Protein AF-A0A9N8JAG5-F1 (afdb_monomer)

Sequence (74 aa):
MDQNDSLSRLQGLQADLVAFSESRLLNVDRLWTELEDSIADFRKLLDRQSKSDKSRQALKAGTLVHSGEKRTAR

InterPro domains:
  IPR021827 Nucleoporin Nup186/Nup192/Nup205 [PF11894] (6-68)

Mean predicted aligned error: 13.9 Å

Nearest PDB structures (foldseek):
  5mdv-assembly1_Y  TM=6.908E-01  e=4.255E+00  Escherichia coli
  8a63-assembly1_2  TM=7.251E-01  e=6.346E+00  Listeria monocytogenes EGD-e
  3pip-assembly1_V  TM=5.836E-01  e=4.862E+00  Deinococcus radiodurans

Secondary structure (DSSP, 8-state):
--HHHHHHHHHHHHHHHHHHHTT--S-HHHHHHHHHHHHHHHHHHHHS-SS-HHHHHHHHTT----TT------

pLDDT: mean 72.28, std 16.99, range [41.84, 94.31]

Radius of gyration: 19.87 Å; Cα contacts (8 Å, |Δi|>4): 18; chains: 1; bounding box: 49×30×44 Å

Structure (mmCIF, N/CA/C/O backbone):
data_AF-A0A9N8JAG5-F1
#
_entry.id   AF-A0A9N8JAG5-F1
#
loop_
_atom_site.group_PDB
_atom_site.id
_atom_site.type_symbol
_atom_site.label_atom_id
_atom_site.label_alt_id
_atom_site.label_comp_id
_atom_site.label_asym_id
_atom_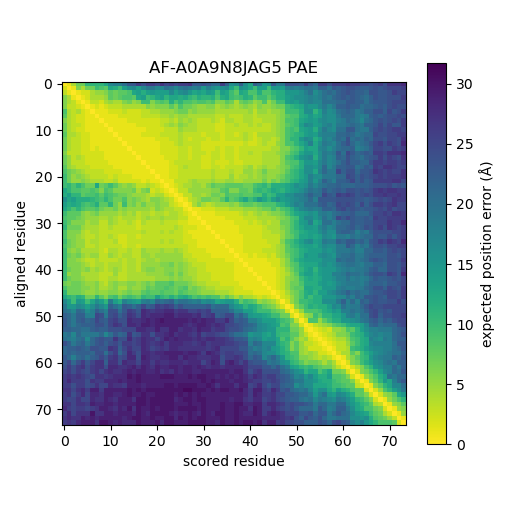site.label_entity_id
_atom_site.label_seq_id
_atom_site.pdbx_PDB_ins_code
_atom_site.Cartn_x
_atom_site.Cartn_y
_atom_site.Cartn_z
_atom_site.occupancy
_atom_site.B_iso_or_equiv
_atom_site.auth_seq_id
_atom_site.auth_comp_id
_atom_site.auth_asym_id
_atom_site.auth_atom_id
_atom_site.pdbx_PDB_model_num
ATOM 1 N N . MET A 1 1 ? 3.050 6.160 -16.407 1.00 53.31 1 MET A N 1
ATOM 2 C CA . MET A 1 1 ? 2.789 6.497 -14.996 1.00 53.31 1 MET A CA 1
ATOM 3 C C . MET A 1 1 ? 4.084 6.997 -14.428 1.00 53.31 1 MET A C 1
ATOM 5 O O . MET A 1 1 ? 5.080 6.278 -14.509 1.00 53.31 1 MET A O 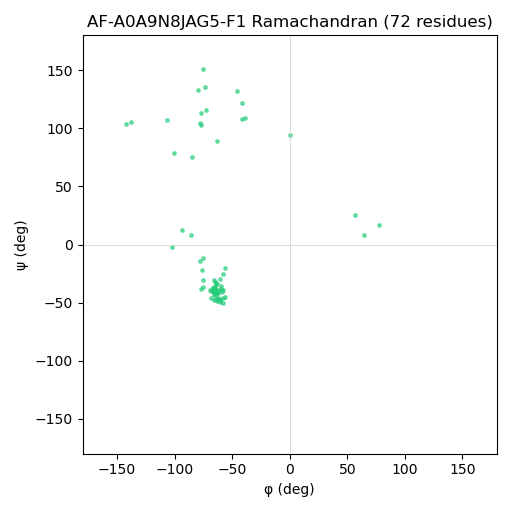1
ATOM 9 N N . ASP A 1 2 ? 4.075 8.239 -13.974 1.00 67.81 2 ASP A N 1
ATOM 10 C CA . ASP A 1 2 ? 5.287 8.932 -13.584 1.00 67.81 2 ASP A CA 1
ATOM 11 C C . ASP A 1 2 ? 5.765 8.404 -12.232 1.00 67.81 2 ASP A C 1
ATOM 13 O O . ASP A 1 2 ? 4.988 7.929 -11.408 1.00 67.81 2 ASP A O 1
ATOM 17 N N . GLN A 1 3 ? 7.074 8.454 -11.988 1.00 63.38 3 GLN A N 1
ATOM 18 C CA . GLN A 1 3 ? 7.652 7.964 -10.731 1.00 63.38 3 GLN A CA 1
ATOM 19 C C . GLN A 1 3 ? 7.077 8.657 -9.490 1.00 63.38 3 GLN A C 1
ATOM 21 O O . GLN A 1 3 ? 7.098 8.070 -8.410 1.00 63.38 3 GLN A O 1
ATOM 26 N N . ASN A 1 4 ? 6.588 9.886 -9.662 1.00 70.50 4 ASN A N 1
ATOM 27 C CA . ASN A 1 4 ? 5.926 10.656 -8.621 1.00 70.50 4 ASN A CA 1
ATOM 28 C C . ASN A 1 4 ? 4.562 10.042 -8.257 1.00 70.50 4 ASN A C 1
ATOM 30 O O . ASN A 1 4 ? 4.250 9.920 -7.077 1.00 70.50 4 ASN A O 1
ATOM 34 N N . ASP A 1 5 ? 3.814 9.552 -9.250 1.00 76.06 5 ASP A N 1
ATOM 35 C CA . ASP A 1 5 ? 2.503 8.923 -9.051 1.00 76.06 5 ASP A CA 1
ATOM 36 C C . ASP A 1 5 ? 2.623 7.609 -8.268 1.00 76.06 5 ASP A C 1
ATOM 38 O O . ASP A 1 5 ? 1.828 7.336 -7.370 1.00 76.06 5 ASP A O 1
ATOM 42 N N . SER A 1 6 ? 3.646 6.801 -8.575 1.00 78.31 6 SER A N 1
ATOM 43 C CA . SER A 1 6 ? 3.910 5.549 -7.852 1.00 78.31 6 SER A CA 1
ATOM 44 C C . SER A 1 6 ? 4.288 5.790 -6.388 1.00 78.31 6 SER A C 1
ATOM 46 O O . SER A 1 6 ? 3.894 5.016 -5.521 1.00 78.31 6 SER A O 1
ATOM 48 N N . LEU A 1 7 ? 5.036 6.859 -6.088 1.00 83.38 7 LEU A N 1
ATOM 49 C CA . LEU A 1 7 ? 5.412 7.187 -4.710 1.00 83.38 7 LEU A CA 1
ATOM 50 C C . LEU A 1 7 ? 4.198 7.632 -3.888 1.00 83.38 7 LEU A C 1
ATOM 52 O O . LEU A 1 7 ? 4.011 7.147 -2.7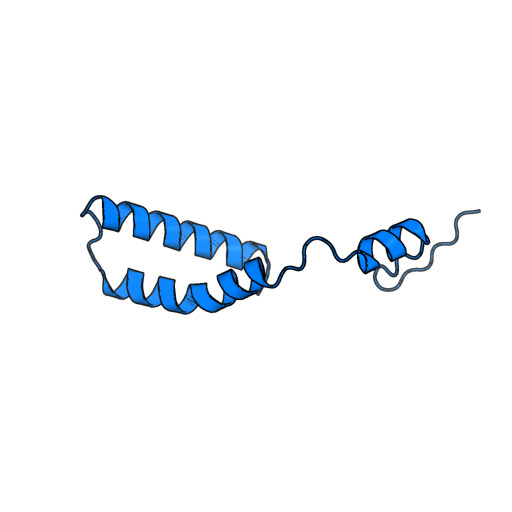74 1.00 83.38 7 LEU A O 1
ATOM 56 N N . SER A 1 8 ? 3.365 8.517 -4.441 1.00 85.44 8 SER A N 1
ATOM 57 C CA . SER A 1 8 ? 2.156 8.990 -3.762 1.00 85.44 8 SER A CA 1
ATOM 58 C C . SER A 1 8 ? 1.172 7.853 -3.477 1.00 85.44 8 SER A C 1
ATOM 60 O O . SER A 1 8 ? 0.611 7.802 -2.383 1.00 85.44 8 SER A O 1
ATOM 62 N N . ARG A 1 9 ? 1.019 6.896 -4.403 1.00 85.06 9 ARG A N 1
ATOM 63 C CA . ARG A 1 9 ? 0.214 5.686 -4.159 1.00 85.06 9 ARG A CA 1
ATOM 64 C C . ARG A 1 9 ? 0.764 4.833 -3.020 1.00 85.06 9 ARG A C 1
ATOM 66 O O . ARG A 1 9 ? 0.021 4.495 -2.105 1.00 85.06 9 ARG A O 1
ATOM 73 N N . LEU A 1 10 ? 2.069 4.552 -3.016 1.00 88.25 10 LEU A N 1
ATOM 74 C CA . LEU A 1 10 ? 2.695 3.777 -1.937 1.00 88.25 10 LEU A CA 1
ATOM 75 C C . LEU A 1 10 ? 2.537 4.444 -0.560 1.00 88.25 10 LEU A C 1
ATOM 77 O O . LEU A 1 10 ? 2.377 3.749 0.441 1.00 88.25 10 LEU A O 1
ATOM 81 N N . GLN A 1 11 ? 2.574 5.777 -0.499 1.00 89.69 11 GLN A N 1
ATOM 82 C CA . GLN A 1 11 ? 2.322 6.527 0.736 1.00 89.69 11 GLN A CA 1
ATOM 83 C C . GLN A 1 11 ? 0.865 6.392 1.205 1.00 89.69 11 GLN A C 1
ATOM 85 O O . GLN A 1 11 ? 0.630 6.217 2.399 1.00 89.69 11 GLN A O 1
ATOM 90 N N . GLY A 1 12 ? -0.101 6.419 0.280 1.00 89.00 12 GLY A N 1
ATOM 91 C CA . GLY A 1 12 ? -1.512 6.155 0.581 1.00 89.00 12 GLY A CA 1
ATOM 92 C C . GLY A 1 12 ? -1.729 4.755 1.157 1.00 89.00 12 GLY A C 1
ATOM 93 O O . GLY A 1 12 ? -2.293 4.616 2.242 1.00 89.00 12 GLY A O 1
ATOM 94 N N . LEU A 1 13 ? -1.172 3.733 0.500 1.00 90.12 13 LEU A N 1
ATOM 95 C CA . LEU A 1 13 ? -1.217 2.353 0.986 1.00 90.12 13 LEU A CA 1
ATOM 96 C C . LEU A 1 13 ? -0.570 2.210 2.375 1.00 90.12 13 LEU A C 1
ATOM 98 O O . LEU A 1 13 ? -1.091 1.507 3.239 1.00 90.12 13 LEU A O 1
ATOM 102 N N . GLN A 1 14 ? 0.554 2.889 2.624 1.00 91.81 14 GLN A N 1
ATOM 103 C CA . GLN A 1 14 ? 1.210 2.863 3.932 1.00 91.81 14 GLN A CA 1
ATOM 104 C C . GLN A 1 14 ? 0.318 3.446 5.036 1.00 91.81 14 GLN A C 1
ATOM 106 O O . GLN A 1 14 ? 0.246 2.862 6.118 1.00 91.81 14 GLN A O 1
ATOM 111 N N . ALA A 1 15 ? -0.388 4.547 4.773 1.00 90.31 15 ALA A N 1
ATOM 112 C CA . ALA A 1 15 ? -1.335 5.120 5.726 1.00 90.31 15 ALA A CA 1
ATOM 113 C C . ALA A 1 15 ? -2.505 4.163 6.021 1.00 90.31 15 ALA A C 1
ATOM 115 O O . ALA A 1 15 ? -2.883 3.994 7.184 1.00 90.31 15 ALA A O 1
ATOM 116 N N . ASP A 1 16 ? -3.026 3.489 4.994 1.00 88.62 16 ASP A N 1
ATOM 117 C CA . ASP A 1 16 ? -4.115 2.519 5.142 1.00 88.62 16 ASP A CA 1
ATOM 118 C C . ASP A 1 16 ? -3.674 1.276 5.940 1.00 88.62 16 ASP A C 1
ATOM 120 O O . ASP A 1 16 ? -4.404 0.810 6.817 1.00 88.62 16 ASP A O 1
ATOM 124 N N . LEU A 1 17 ? -2.449 0.784 5.724 1.00 90.44 17 LEU A N 1
ATOM 125 C CA . LEU A 1 17 ? -1.863 -0.314 6.504 1.00 90.44 17 LEU A CA 1
ATOM 126 C C . LEU A 1 17 ? -1.650 0.056 7.977 1.00 90.44 17 LEU A C 1
ATOM 128 O O . LEU A 1 17 ? -1.919 -0.758 8.861 1.00 90.44 17 LEU A O 1
ATOM 132 N N . VAL A 1 18 ? -1.203 1.283 8.257 1.00 92.50 18 VAL A N 1
ATOM 133 C CA . VAL A 1 18 ? -1.069 1.787 9.632 1.00 92.50 18 VAL A CA 1
ATOM 134 C C . VAL A 1 18 ? -2.441 1.851 10.301 1.00 92.50 18 VAL A C 1
ATOM 136 O O . VAL A 1 18 ? -2.623 1.290 11.382 1.00 92.50 18 VAL A O 1
ATOM 139 N N . ALA A 1 19 ? -3.437 2.437 9.631 1.00 89.62 19 ALA A N 1
ATOM 140 C CA . ALA A 1 19 ? -4.802 2.488 10.144 1.00 89.62 19 ALA A CA 1
ATOM 141 C C . ALA A 1 19 ? -5.376 1.086 10.410 1.00 89.62 19 ALA A C 1
ATOM 143 O O . ALA A 1 19 ? -6.036 0.884 11.429 1.00 89.62 19 ALA A O 1
ATOM 144 N N . PHE A 1 20 ? -5.090 0.110 9.543 1.00 88.69 20 PHE A N 1
ATOM 145 C CA . PHE A 1 20 ? -5.480 -1.286 9.743 1.00 88.69 20 PHE A CA 1
ATOM 146 C C . PHE A 1 20 ? -4.797 -1.909 10.962 1.00 88.69 20 PHE A C 1
ATOM 148 O O . PHE A 1 20 ? -5.472 -2.498 11.804 1.00 88.69 20 PHE A O 1
ATOM 155 N N . SER A 1 21 ? -3.480 -1.724 11.103 1.00 89.88 21 SER A N 1
ATOM 156 C CA . SER A 1 21 ? -2.712 -2.253 12.240 1.00 89.88 21 SER A CA 1
ATOM 157 C C . SER A 1 21 ? -3.194 -1.712 13.590 1.00 89.88 21 SER A C 1
ATOM 159 O O . SER A 1 21 ? -3.144 -2.406 14.602 1.00 89.88 21 SER A O 1
ATOM 161 N N . GLU A 1 22 ? -3.735 -0.495 13.591 1.00 94.31 22 GLU A N 1
ATOM 162 C CA . GLU A 1 2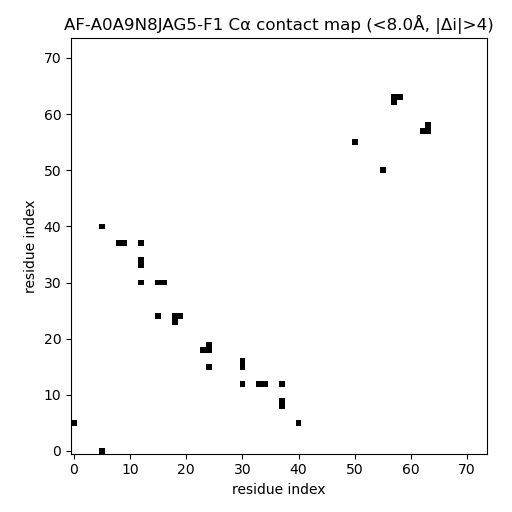2 ? -4.287 0.166 14.770 1.00 94.31 22 GLU A CA 1
ATOM 163 C C . GLU A 1 22 ? -5.804 -0.057 14.923 1.00 94.31 22 GLU A C 1
ATOM 165 O O . GLU A 1 22 ? -6.449 0.608 15.731 1.00 94.31 22 GLU A O 1
ATOM 170 N N . SER A 1 23 ? -6.389 -0.993 14.159 1.00 87.25 23 SER A N 1
ATOM 171 C CA . SER A 1 23 ? -7.827 -1.325 14.161 1.00 87.25 23 SER A CA 1
ATOM 172 C C . SER A 1 23 ? -8.753 -0.131 13.875 1.00 87.25 23 SER A C 1
ATOM 174 O O . SER A 1 23 ? -9.914 -0.119 14.278 1.00 87.25 23 SER A O 1
ATOM 176 N N . ARG A 1 24 ? -8.248 0.891 13.173 1.00 87.06 24 ARG A N 1
ATOM 177 C CA . ARG A 1 24 ? -8.980 2.110 12.787 1.00 87.06 24 ARG A CA 1
ATOM 178 C C . ARG A 1 24 ? -9.444 2.118 11.335 1.00 87.06 24 ARG A C 1
ATOM 180 O O . ARG A 1 24 ? -10.068 3.087 10.902 1.00 87.06 24 ARG A O 1
ATOM 187 N N . LEU A 1 25 ? -9.125 1.084 10.561 1.00 79.81 25 LEU A N 1
ATOM 188 C CA . LEU A 1 25 ? -9.535 1.024 9.165 1.00 79.81 25 LEU A CA 1
ATOM 189 C C . LEU A 1 25 ? -11.019 0.649 9.061 1.00 79.81 25 LEU A C 1
ATOM 191 O O . LEU A 1 25 ? -11.412 -0.470 9.373 1.00 79.81 25 LEU A O 1
ATOM 195 N N . LEU A 1 26 ? -11.835 1.595 8.592 1.00 78.81 26 LEU A N 1
ATOM 196 C CA . LEU A 1 26 ? -13.286 1.425 8.447 1.00 78.81 26 LEU A CA 1
ATOM 197 C C . LEU A 1 26 ? -13.687 0.576 7.230 1.00 78.81 26 LEU A C 1
ATOM 199 O O . LEU A 1 26 ? -14.800 0.062 7.190 1.00 78.81 26 LEU A O 1
ATOM 203 N N . ASN A 1 27 ? -12.813 0.459 6.227 1.00 83.44 27 ASN A N 1
ATOM 204 C CA . ASN A 1 27 ? -13.104 -0.229 4.972 1.00 83.44 27 ASN A CA 1
ATOM 205 C C . ASN A 1 27 ? -11.907 -1.083 4.530 1.00 83.44 27 ASN A C 1
ATOM 207 O O . ASN A 1 27 ? -10.906 -0.555 4.046 1.00 83.44 27 ASN A O 1
ATOM 211 N N . VAL A 1 28 ? -12.034 -2.400 4.694 1.00 85.62 28 VAL A N 1
ATOM 212 C CA . VAL A 1 28 ? -11.005 -3.389 4.335 1.00 85.62 28 VAL A CA 1
ATOM 213 C C . VAL A 1 28 ? -10.934 -3.623 2.821 1.00 85.62 28 VAL A C 1
ATOM 215 O O . VAL A 1 28 ? -9.844 -3.844 2.300 1.00 85.62 28 VAL A O 1
ATOM 218 N N . ASP A 1 29 ? -12.046 -3.489 2.094 1.00 87.62 29 ASP A N 1
ATOM 219 C CA . ASP A 1 29 ? -12.086 -3.671 0.633 1.00 87.62 29 ASP A CA 1
ATOM 220 C C . ASP A 1 29 ? -11.239 -2.616 -0.093 1.00 87.62 29 ASP A C 1
ATOM 222 O O .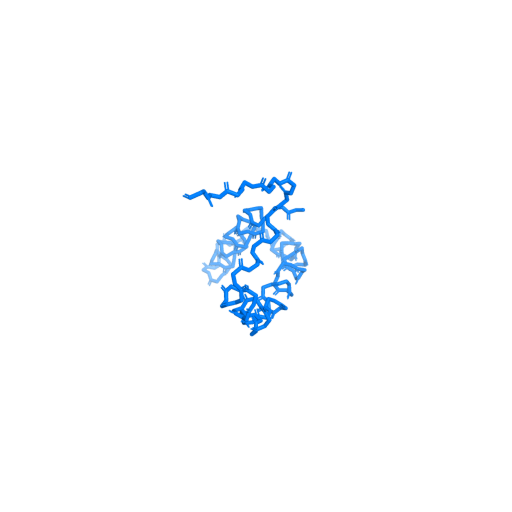 ASP A 1 29 ? -10.589 -2.893 -1.106 1.00 87.62 29 ASP A O 1
ATOM 226 N N . ARG A 1 30 ? -11.181 -1.400 0.470 1.00 84.56 30 ARG A N 1
ATOM 227 C CA . ARG A 1 30 ? -10.280 -0.349 -0.014 1.00 84.56 30 ARG A CA 1
ATOM 228 C C . ARG A 1 30 ? -8.817 -0.771 0.119 1.00 84.56 30 ARG A C 1
ATOM 230 O O . ARG A 1 30 ? -8.064 -0.625 -0.835 1.00 84.56 30 ARG A O 1
ATOM 237 N N . LEU A 1 31 ? -8.426 -1.326 1.267 1.00 86.44 31 LEU A N 1
ATOM 238 C CA . LEU A 1 31 ? -7.053 -1.789 1.484 1.00 86.44 31 LEU A CA 1
ATOM 239 C C . LEU A 1 31 ? -6.688 -2.939 0.537 1.00 86.44 31 LEU A C 1
ATOM 241 O O . LEU A 1 31 ? -5.573 -2.971 0.026 1.00 86.44 31 LEU A O 1
ATOM 245 N N . TRP A 1 32 ? -7.622 -3.856 0.281 1.00 88.44 32 TRP A N 1
ATOM 246 C CA . TRP A 1 32 ? -7.427 -4.931 -0.692 1.00 88.44 32 TRP A CA 1
ATOM 247 C C . TRP A 1 32 ? -7.120 -4.385 -2.092 1.00 88.44 32 TRP A C 1
ATOM 249 O O . TRP A 1 32 ? -6.118 -4.759 -2.696 1.00 88.44 32 TRP A O 1
ATOM 259 N N . THR A 1 33 ? -7.940 -3.446 -2.567 1.00 87.81 33 THR A N 1
ATOM 260 C CA . THR A 1 33 ? -7.772 -2.827 -3.892 1.00 87.81 33 THR A CA 1
ATOM 261 C C . THR A 1 33 ? -6.426 -2.099 -4.005 1.00 87.81 33 THR A C 1
ATOM 263 O O . THR A 1 33 ? -5.675 -2.318 -4.951 1.00 87.81 33 THR A O 1
ATOM 266 N N . GLU A 1 34 ? -6.066 -1.293 -3.000 1.00 87.44 34 GLU A N 1
ATOM 267 C CA . GLU A 1 34 ? -4.787 -0.565 -2.976 1.00 87.44 34 GLU A CA 1
ATOM 268 C C . GLU A 1 34 ? -3.573 -1.511 -2.945 1.00 87.44 34 GLU A C 1
ATOM 270 O O . GLU A 1 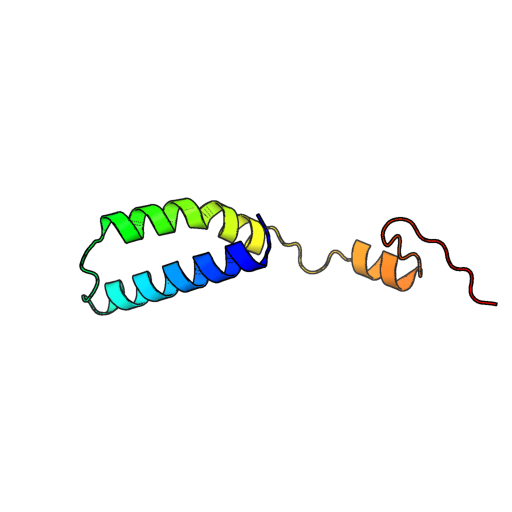34 ? -2.526 -1.213 -3.532 1.00 87.44 34 GLU A O 1
ATOM 275 N N . LEU A 1 35 ? -3.695 -2.668 -2.280 1.00 89.44 35 LEU A N 1
ATOM 276 C CA . LEU A 1 35 ? -2.663 -3.704 -2.277 1.00 89.44 35 LEU A CA 1
ATOM 277 C C . LEU A 1 35 ? -2.478 -4.311 -3.669 1.00 89.44 35 LEU A C 1
ATOM 279 O O . LEU A 1 35 ? -1.335 -4.409 -4.115 1.00 89.44 35 LEU A O 1
ATOM 283 N N . GLU A 1 36 ? -3.564 -4.689 -4.349 1.00 91.81 36 GLU A N 1
ATOM 284 C CA . GLU A 1 36 ? -3.516 -5.252 -5.705 1.00 91.81 36 GLU A CA 1
ATOM 285 C C . GLU A 1 36 ? -2.891 -4.268 -6.703 1.00 91.81 36 GLU A C 1
ATOM 287 O O . GLU A 1 36 ? -1.952 -4.628 -7.424 1.00 91.81 36 GLU A O 1
ATOM 292 N N . ASP A 1 37 ? -3.327 -3.008 -6.679 1.00 88.00 37 ASP A N 1
ATOM 293 C CA . ASP A 1 37 ? -2.828 -1.959 -7.573 1.00 88.00 37 ASP A CA 1
ATOM 294 C C . ASP A 1 37 ? -1.341 -1.642 -7.334 1.00 88.00 37 ASP A C 1
ATOM 296 O O . ASP A 1 37 ? -0.586 -1.341 -8.268 1.00 88.00 37 ASP A O 1
ATOM 300 N N . SER A 1 38 ? -0.875 -1.774 -6.089 1.00 86.81 38 SER A N 1
ATOM 301 C CA . SER A 1 38 ? 0.515 -1.491 -5.719 1.00 86.81 38 SER A CA 1
ATOM 302 C C . SER A 1 38 ? 1.501 -2.602 -6.100 1.00 86.81 38 SER A C 1
ATOM 304 O O . SER A 1 38 ? 2.709 -2.348 -6.138 1.00 86.81 38 SER A O 1
ATOM 306 N N . ILE A 1 39 ? 1.044 -3.818 -6.443 1.00 87.88 39 ILE A N 1
ATOM 307 C CA . ILE A 1 39 ? 1.925 -4.951 -6.810 1.00 87.88 39 ILE A CA 1
ATOM 308 C C . ILE A 1 39 ? 2.857 -4.580 -7.967 1.00 87.88 39 ILE A C 1
ATOM 310 O O . ILE A 1 39 ? 4.057 -4.874 -7.932 1.00 87.88 39 ILE A O 1
ATOM 314 N N . ALA A 1 40 ? 2.323 -3.932 -9.004 1.00 83.19 40 ALA A N 1
ATOM 315 C CA . ALA A 1 40 ? 3.103 -3.544 -10.176 1.00 83.19 40 ALA A CA 1
ATOM 316 C C . ALA A 1 40 ? 4.169 -2.493 -9.832 1.00 83.19 40 ALA A C 1
ATOM 318 O O . ALA A 1 40 ? 5.278 -2.530 -10.369 1.00 83.19 40 ALA A O 1
ATOM 319 N N . ASP A 1 41 ? 3.857 -1.576 -8.920 1.00 82.88 41 ASP A N 1
ATOM 320 C CA . ASP A 1 41 ? 4.776 -0.527 -8.488 1.00 82.88 41 ASP A CA 1
ATOM 321 C C . ASP A 1 41 ? 5.868 -1.085 -7.553 1.00 82.88 41 ASP A C 1
ATOM 323 O O . ASP A 1 41 ? 7.042 -0.742 -7.720 1.00 82.88 41 ASP A O 1
ATOM 327 N N . PHE A 1 42 ? 5.546 -2.048 -6.680 1.00 82.50 42 PHE A N 1
ATOM 328 C CA . PHE A 1 42 ? 6.548 -2.791 -5.905 1.00 82.50 42 PHE A CA 1
ATOM 329 C C . PHE A 1 42 ? 7.475 -3.622 -6.787 1.00 82.50 42 PHE A C 1
ATOM 331 O O . PHE A 1 42 ? 8.691 -3.596 -6.595 1.00 82.50 42 PHE A O 1
ATOM 338 N N . ARG A 1 43 ? 6.932 -4.313 -7.794 1.00 84.12 43 ARG A N 1
ATOM 339 C CA . ARG A 1 43 ? 7.745 -5.043 -8.773 1.00 84.12 43 ARG A CA 1
ATOM 340 C C . ARG A 1 43 ? 8.721 -4.122 -9.480 1.00 84.12 43 ARG A C 1
ATOM 342 O O . ARG A 1 43 ? 9.897 -4.433 -9.505 1.00 84.12 43 ARG A O 1
ATOM 349 N N . LYS A 1 44 ? 8.289 -2.948 -9.949 1.00 79.12 44 LYS A N 1
ATOM 350 C CA . LYS A 1 44 ? 9.204 -1.955 -10.541 1.00 79.12 44 LYS A CA 1
ATOM 351 C C . LYS A 1 44 ? 10.282 -1.487 -9.565 1.00 79.12 44 LYS A C 1
ATOM 353 O O . LYS A 1 44 ? 11.408 -1.243 -9.985 1.00 79.12 44 LYS A O 1
ATOM 358 N N . LEU A 1 45 ? 9.954 -1.314 -8.284 1.00 76.38 45 LEU A N 1
ATOM 359 C CA . LEU A 1 45 ? 10.933 -0.932 -7.261 1.00 76.38 45 LEU A CA 1
ATOM 360 C C . LEU A 1 45 ? 11.973 -2.028 -7.016 1.00 76.38 45 LEU A C 1
ATOM 362 O O . LEU A 1 45 ? 13.141 -1.705 -6.822 1.00 76.38 45 LEU A O 1
ATOM 366 N N . LEU A 1 46 ? 11.563 -3.294 -7.058 1.00 78.62 46 LEU A N 1
ATOM 367 C CA . LEU A 1 46 ? 12.447 -4.452 -6.920 1.00 78.62 46 LEU A CA 1
ATOM 368 C C . LEU A 1 46 ? 13.245 -4.730 -8.208 1.00 78.62 46 LEU A C 1
ATOM 370 O O . LEU A 1 46 ? 14.433 -5.034 -8.143 1.00 78.62 46 LEU A O 1
ATOM 374 N 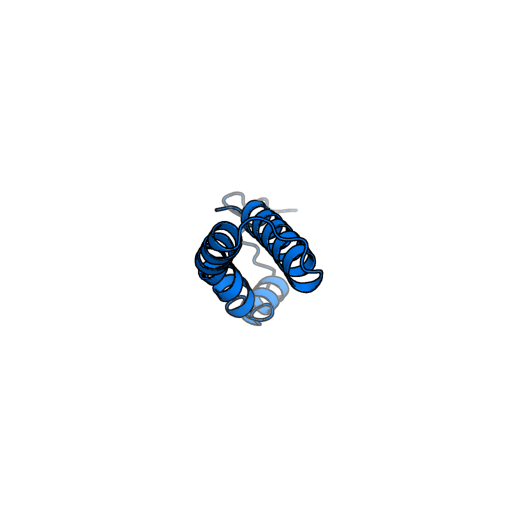N . ASP A 1 47 ? 12.620 -4.546 -9.372 1.00 76.06 47 ASP A N 1
ATOM 375 C CA . ASP A 1 47 ? 13.207 -4.700 -10.710 1.00 76.06 47 ASP A CA 1
ATOM 376 C C . ASP A 1 47 ? 14.132 -3.541 -11.087 1.00 76.06 47 ASP A C 1
ATOM 378 O O . ASP A 1 47 ? 14.877 -3.629 -12.070 1.00 76.06 47 ASP A O 1
ATOM 382 N N . ARG A 1 48 ? 14.127 -2.445 -10.315 1.00 62.47 48 ARG A N 1
ATOM 383 C CA . ARG A 1 48 ? 15.162 -1.414 -10.400 1.00 62.47 48 ARG A CA 1
ATOM 384 C C . ARG A 1 48 ? 16.491 -2.050 -10.014 1.00 62.47 48 ARG A C 1
ATOM 386 O O . ARG A 1 48 ? 16.916 -1.997 -8.863 1.00 62.47 48 ARG A O 1
ATOM 393 N N . GLN A 1 49 ? 17.167 -2.601 -11.023 1.00 54.94 49 GLN A N 1
ATOM 394 C CA . GLN A 1 49 ? 18.564 -2.999 -10.961 1.00 54.94 49 GLN A CA 1
ATOM 395 C C . GLN A 1 49 ? 19.325 -1.914 -10.208 1.00 54.94 49 GLN A C 1
ATOM 397 O O . GLN A 1 49 ? 19.323 -0.748 -10.621 1.00 54.94 49 GLN A O 1
ATOM 402 N N . SER A 1 50 ? 19.976 -2.301 -9.111 1.00 53.59 50 SER A N 1
ATOM 403 C CA . SER A 1 50 ? 21.005 -1.501 -8.459 1.00 53.59 50 SER A CA 1
ATOM 404 C C . SER A 1 50 ? 21.879 -0.897 -9.555 1.00 53.59 50 SER A C 1
ATOM 406 O O . SER A 1 50 ? 22.551 -1.665 -10.241 1.00 53.59 50 SER A O 1
ATOM 408 N N . LYS A 1 51 ? 21.755 0.426 -9.780 1.00 51.22 51 LYS A N 1
ATOM 409 C CA . LYS A 1 51 ? 22.412 1.231 -10.833 1.00 51.22 51 LYS A CA 1
ATOM 410 C C . LYS A 1 51 ? 23.312 0.379 -11.724 1.00 51.22 51 LYS A C 1
ATOM 412 O O . LYS A 1 51 ? 24.455 0.136 -11.338 1.00 51.22 51 LYS A O 1
ATOM 417 N N . SER A 1 52 ? 22.773 -0.096 -12.852 1.00 51.44 52 SER A N 1
ATOM 418 C CA . SER A 1 52 ? 23.491 -1.014 -13.737 1.00 51.44 52 SER A CA 1
ATOM 419 C C . SER A 1 52 ? 24.920 -0.515 -13.949 1.00 51.44 52 SER A C 1
ATOM 421 O O . SER A 1 52 ? 25.143 0.670 -14.227 1.00 51.44 52 SER A O 1
ATOM 423 N N . ASP A 1 53 ? 25.906 -1.399 -13.810 1.00 54.84 53 ASP A N 1
ATOM 424 C CA . ASP A 1 53 ? 27.300 -1.037 -14.076 1.00 54.84 53 ASP A CA 1
ATOM 425 C C . ASP A 1 53 ? 27.480 -0.483 -15.494 1.00 54.84 53 ASP A C 1
ATOM 427 O O . ASP A 1 53 ? 28.388 0.304 -15.732 1.00 54.84 53 ASP A O 1
ATOM 431 N N . LYS A 1 54 ? 26.541 -0.773 -16.405 1.00 55.19 54 LYS A N 1
ATOM 432 C CA . LYS A 1 54 ? 26.431 -0.150 -17.728 1.00 55.19 54 LYS A CA 1
ATOM 433 C C . LYS A 1 54 ? 26.144 1.352 -17.671 1.00 55.19 54 LYS A C 1
ATOM 435 O O . LYS A 1 54 ? 26.765 2.098 -18.417 1.00 55.19 54 LYS A O 1
ATOM 440 N N . SER A 1 55 ? 25.263 1.826 -16.786 1.00 59.19 55 SER A N 1
ATOM 441 C CA . SER A 1 55 ? 25.033 3.266 -16.588 1.00 59.19 55 SER A CA 1
ATOM 442 C C . SER A 1 55 ? 26.275 3.948 -16.002 1.00 59.19 55 SER A C 1
ATOM 444 O O . SER A 1 55 ? 26.680 5.002 -16.484 1.00 59.19 55 SER A O 1
ATOM 446 N N . ARG A 1 56 ? 26.955 3.316 -15.032 1.00 58.53 56 ARG A N 1
ATOM 447 C CA . ARG A 1 56 ? 28.226 3.831 -14.484 1.00 58.53 56 ARG A CA 1
ATOM 448 C C . ARG A 1 56 ? 29.368 3.804 -15.505 1.00 58.53 56 ARG A C 1
ATOM 450 O O . ARG A 1 56 ? 30.162 4.738 -15.525 1.00 58.53 56 ARG A O 1
ATOM 457 N N . GLN A 1 57 ? 29.452 2.780 -16.354 1.00 56.97 57 GLN A N 1
ATOM 458 C CA . GLN A 1 57 ? 30.417 2.705 -17.455 1.00 56.97 57 GLN A CA 1
ATOM 459 C C . GLN A 1 57 ? 30.113 3.737 -18.545 1.00 56.97 57 GLN A C 1
ATOM 461 O O . GLN A 1 57 ? 31.041 4.381 -19.015 1.00 56.97 57 GLN A O 1
ATOM 466 N N . ALA A 1 58 ? 28.843 3.970 -18.889 1.00 55.19 58 ALA A N 1
ATOM 467 C CA . ALA A 1 58 ? 28.444 5.015 -19.834 1.00 55.19 58 ALA A CA 1
ATOM 468 C C . ALA A 1 58 ? 28.762 6.428 -19.309 1.00 55.19 58 ALA A C 1
ATOM 470 O O . ALA A 1 58 ? 29.241 7.273 -20.065 1.00 55.19 58 ALA A O 1
ATOM 471 N N . LEU A 1 59 ? 28.582 6.659 -18.001 1.00 55.22 59 LEU A N 1
ATOM 472 C CA . LEU A 1 59 ? 29.012 7.888 -17.327 1.00 55.22 59 LEU A CA 1
ATOM 473 C C . LEU A 1 59 ? 30.545 8.028 -17.312 1.00 55.22 59 LEU A C 1
ATOM 475 O O . LEU A 1 59 ? 31.055 9.105 -17.606 1.00 55.22 59 LEU A O 1
ATOM 479 N N . LYS A 1 60 ? 31.291 6.948 -17.028 1.00 54.03 60 LYS A N 1
ATOM 480 C CA . LYS A 1 60 ? 32.769 6.936 -17.090 1.00 54.03 60 LYS A CA 1
ATOM 481 C C . LYS A 1 60 ? 33.312 7.134 -18.510 1.00 54.03 60 LYS A C 1
ATOM 483 O O . LYS A 1 60 ? 34.383 7.706 -18.664 1.00 54.03 60 LYS A O 1
ATOM 488 N N . ALA A 1 61 ? 32.581 6.686 -19.527 1.00 58.41 61 ALA A N 1
ATOM 489 C CA . ALA A 1 61 ? 32.922 6.837 -20.940 1.00 58.41 61 ALA A CA 1
ATOM 490 C C . ALA A 1 61 ? 32.461 8.183 -21.542 1.00 58.41 61 ALA A C 1
ATOM 492 O O . ALA A 1 61 ? 32.521 8.359 -22.758 1.00 58.41 61 ALA A O 1
ATOM 493 N N . GLY A 1 62 ? 31.964 9.123 -20.726 1.00 52.44 62 GLY A N 1
ATOM 494 C CA . GLY A 1 62 ? 31.634 10.493 -21.143 1.00 52.44 62 GLY A CA 1
ATOM 495 C C . GLY A 1 62 ? 30.501 10.624 -22.167 1.00 52.44 62 GLY A C 1
ATOM 496 O O . GLY A 1 62 ? 30.260 11.715 -22.674 1.00 52.44 62 GLY A O 1
ATOM 497 N N . THR A 1 63 ? 29.786 9.543 -22.484 1.00 51.66 63 THR A N 1
ATOM 498 C CA . THR A 1 63 ? 28.763 9.553 -23.535 1.00 51.66 63 THR A CA 1
ATOM 499 C C . THR A 1 63 ? 27.383 9.663 -22.897 1.00 51.66 63 THR A C 1
ATOM 501 O O . THR A 1 63 ? 26.660 8.681 -22.742 1.00 51.66 63 THR A O 1
ATOM 504 N N . LEU A 1 64 ? 27.009 10.880 -22.500 1.00 52.62 64 LEU A N 1
ATOM 505 C CA . LEU A 1 64 ? 25.609 11.201 -22.237 1.00 52.62 64 LEU A CA 1
ATOM 506 C C . LEU A 1 64 ? 24.896 11.388 -23.579 1.00 52.62 64 LEU A C 1
ATOM 508 O O . LEU A 1 64 ? 25.001 12.439 -24.202 1.00 52.62 64 LEU A O 1
ATOM 512 N N . VAL A 1 65 ? 24.122 10.391 -24.009 1.00 53.75 65 VAL A N 1
ATOM 513 C CA . VAL A 1 65 ? 23.033 10.636 -24.965 1.00 53.75 65 VAL A CA 1
ATOM 514 C C . VAL A 1 65 ? 21.824 11.076 -24.145 1.00 53.75 65 VAL A C 1
ATOM 516 O O . VAL A 1 65 ? 20.913 10.302 -23.866 1.00 53.75 65 VAL A O 1
ATOM 519 N N . HIS A 1 66 ? 21.862 12.325 -23.679 1.00 43.78 66 HIS A N 1
ATOM 520 C CA . HIS A 1 66 ? 20.637 13.034 -23.338 1.00 43.78 66 HIS A CA 1
ATOM 521 C C . HIS A 1 66 ? 19.968 13.411 -24.660 1.00 43.78 66 HIS A C 1
ATOM 523 O O . HIS A 1 66 ? 20.651 13.797 -25.609 1.00 43.78 66 HIS A O 1
ATOM 529 N N . SER A 1 67 ? 18.658 13.209 -24.740 1.00 43.66 67 SER A N 1
ATOM 530 C CA . SER A 1 67 ? 17.843 13.403 -25.936 1.00 43.66 67 SER A CA 1
ATOM 531 C C . SER A 1 67 ? 18.257 14.642 -26.746 1.00 43.66 67 SER A C 1
ATOM 533 O O . SER A 1 67 ? 18.009 15.768 -26.33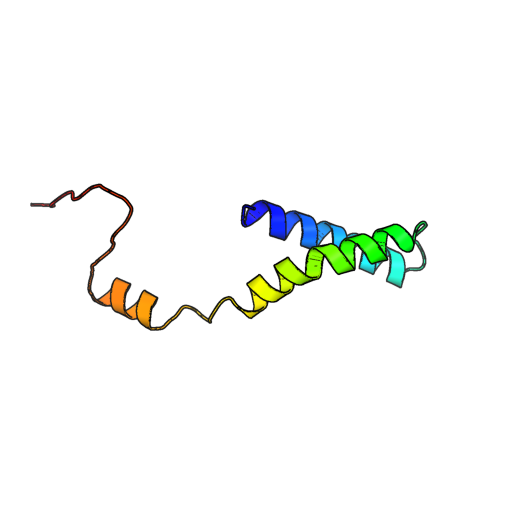7 1.00 43.66 67 SER A O 1
ATOM 535 N N . GLY A 1 68 ? 18.865 14.416 -27.912 1.00 51.44 68 GLY A N 1
ATOM 536 C CA . GLY A 1 68 ? 18.713 15.302 -29.064 1.00 51.44 68 GLY A CA 1
ATOM 537 C C . GLY A 1 68 ? 19.468 16.632 -29.125 1.00 51.44 68 GLY A C 1
ATOM 538 O O . GLY A 1 68 ? 19.110 17.418 -29.993 1.00 51.44 68 GLY A O 1
ATOM 539 N N . GLU A 1 69 ? 20.514 16.909 -28.339 1.00 43.78 69 GLU A N 1
ATOM 540 C CA . GLU A 1 69 ? 21.329 18.112 -28.604 1.00 43.78 69 GLU A CA 1
ATOM 541 C C . GLU A 1 69 ? 22.829 17.890 -28.361 1.00 43.78 69 GLU A C 1
ATOM 543 O O . GLU A 1 69 ? 2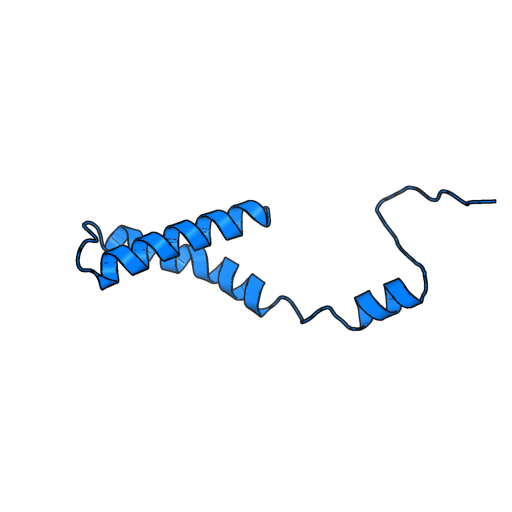3.321 17.847 -27.234 1.00 43.78 69 GLU A O 1
ATOM 548 N N . LYS A 1 70 ? 23.582 17.746 -29.460 1.00 43.00 70 LYS A N 1
ATOM 549 C CA . LYS A 1 70 ? 25.048 17.771 -29.441 1.00 43.00 70 LYS A CA 1
ATOM 550 C C . LYS A 1 70 ? 25.503 19.225 -29.328 1.00 43.00 70 LYS A C 1
ATOM 552 O O . LYS A 1 70 ? 25.490 19.941 -30.323 1.00 43.00 70 LYS A O 1
ATOM 557 N N . ARG A 1 71 ? 25.965 19.653 -28.153 1.00 44.84 71 ARG A N 1
ATOM 558 C CA . ARG A 1 71 ? 26.752 20.890 -28.022 1.00 44.84 71 ARG A CA 1
ATOM 559 C C . ARG A 1 71 ? 28.212 20.532 -27.773 1.00 44.84 71 ARG A C 1
ATOM 561 O O . ARG A 1 71 ? 28.576 20.051 -26.706 1.00 44.84 71 ARG A O 1
ATOM 568 N N . THR A 1 72 ? 29.037 20.740 -28.795 1.00 52.44 72 THR A N 1
ATOM 569 C CA . THR A 1 72 ? 30.499 20.691 -28.703 1.00 52.44 72 THR A CA 1
ATOM 570 C C . THR A 1 72 ? 30.987 21.926 -27.951 1.00 52.44 72 THR A C 1
ATOM 572 O O . THR A 1 72 ? 30.800 23.045 -28.431 1.00 52.44 72 THR A O 1
ATOM 575 N N . ALA A 1 73 ? 31.597 21.730 -26.782 1.00 44.97 73 ALA A N 1
ATOM 576 C CA . ALA A 1 73 ? 32.364 22.770 -26.105 1.00 44.97 73 ALA A CA 1
ATOM 577 C C . ALA A 1 73 ? 33.756 22.862 -26.752 1.00 44.97 73 ALA A C 1
ATOM 579 O O . ALA A 1 73 ? 34.380 21.834 -27.021 1.00 44.97 73 ALA A O 1
ATOM 580 N N . ARG A 1 74 ? 34.181 24.088 -27.053 1.00 41.84 74 ARG A N 1
ATOM 581 C CA . ARG A 1 74 ? 35.515 24.436 -27.548 1.00 41.84 74 ARG A CA 1
ATOM 582 C C . ARG A 1 74 ? 36.454 24.678 -26.373 1.00 41.84 74 ARG A C 1
ATOM 584 O O . ARG A 1 74 ? 35.942 25.159 -25.337 1.00 41.84 74 ARG A O 1
#

Organism: NCBI:txid2773715

Solvent-accessible surface area (backbone atoms only — not comparable to full-atom values): 4650 Å² total; per-residue (Å²): 134,55,76,68,57,52,51,55,49,54,52,52,47,49,52,50,50,50,32,44,76,69,74,63,53,89,56,65,70,59,52,52,53,49,52,63,66,41,48,64,53,52,47,52,61,68,65,52,62,76,77,47,67,64,59,57,48,36,61,74,64,70,58,78,85,60,89,90,68,92,77,84,82,131

Foldseek 3Di:
DDPVVLVVLVVVLVVQVVCVVVVNRPDVVVNVVSVVVNPVSVVVVVVPPPCPVVNVVCVVVVDDPDDDDDDDDD